Protein AF-A0A8T6WJD4-F1 (afdb_monomer)

Foldseek 3Di:
DPDQDDPPHGDDPAPVPDPDQAQEEEAEDELVCLLVNLLSCLVSLHAEYHYPYDQACVVPDVNPVSVVSSVVSCVNSNYD

Solvent-accessible surface area (backbone atoms only — not comparable to full-atom values): 4729 Å² total; per-residue (Å²): 114,94,59,66,58,56,96,89,39,80,50,66,82,46,79,79,76,47,94,64,92,51,63,68,47,80,45,80,51,62,52,91,47,46,50,61,54,49,45,54,36,30,78,67,57,24,45,32,58,48,72,73,48,68,65,32,54,93,71,36,78,70,12,40,55,51,43,49,54,38,48,56,43,28,68,74,35,63,33,82

Sequence (80 aa):
PRLSSINGQKCYTSIKDIDTHIDMAMIAVGPQHVVSAMSECAEKGVKGAIIFSAGFKELGGIGVEHQRKLRDVSDAGEIA

pLDDT: mean 94.98, std 2.81, range [76.81, 97.88]

Structure (mmCIF, N/CA/C/O backbone):
data_AF-A0A8T6WJD4-F1
#
_entry.id   AF-A0A8T6WJD4-F1
#
loop_
_atom_site.group_PDB
_atom_site.id
_atom_site.type_symbol
_atom_site.label_atom_id
_atom_site.label_alt_id
_atom_site.label_comp_id
_atom_site.label_asym_id
_atom_site.label_entity_id
_atom_site.label_seq_id
_atom_site.pdbx_PDB_ins_code
_atom_site.Cartn_x
_atom_site.Cartn_y
_atom_site.Cartn_z
_atom_site.occupancy
_atom_site.B_iso_or_equiv
_atom_site.auth_seq_id
_atom_site.auth_comp_id
_atom_site.auth_asym_id
_atom_site.auth_atom_id
_atom_site.pdbx_PDB_model_num
ATOM 1 N N . PRO A 1 1 ? 8.347 7.947 11.317 1.00 76.81 1 PRO A N 1
ATOM 2 C CA . PRO A 1 1 ? 7.829 9.337 11.184 1.00 76.81 1 PRO A CA 1
ATOM 3 C C . PRO A 1 1 ? 8.537 10.312 12.135 1.00 76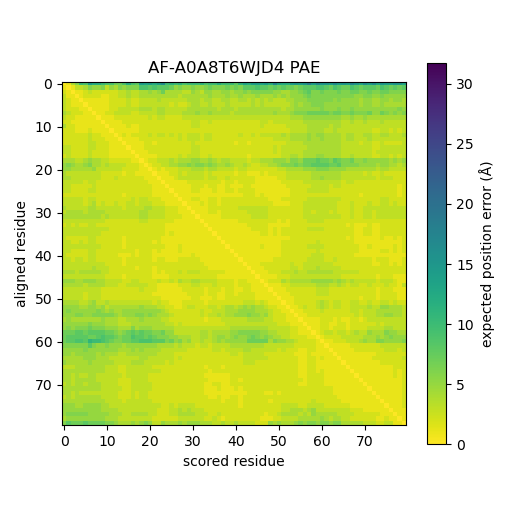.81 1 PRO A C 1
ATOM 5 O O . PRO A 1 1 ? 8.974 9.895 13.200 1.00 76.81 1 PRO A O 1
ATOM 8 N N . ARG A 1 2 ? 8.659 11.591 11.746 1.00 87.94 2 ARG A N 1
ATOM 9 C CA . ARG A 1 2 ? 9.268 12.655 12.577 1.00 87.94 2 ARG A CA 1
ATOM 10 C C . ARG A 1 2 ? 8.250 13.438 13.415 1.00 87.94 2 ARG A C 1
ATOM 12 O O . ARG A 1 2 ? 8.620 14.018 14.426 1.00 87.94 2 ARG A O 1
ATOM 19 N N . LEU A 1 3 ? 6.995 13.474 12.969 1.00 94.81 3 LEU A N 1
ATOM 20 C CA . LEU A 1 3 ? 5.902 14.205 13.607 1.00 94.81 3 LEU A CA 1
ATOM 21 C C . LEU A 1 3 ? 5.004 13.236 14.376 1.00 94.81 3 LEU A C 1
ATOM 23 O O . LEU A 1 3 ? 4.752 12.130 13.897 1.00 94.81 3 LEU A O 1
ATOM 27 N N . SER A 1 4 ? 4.497 13.672 15.527 1.00 95.06 4 SER A N 1
ATOM 28 C CA . SER A 1 4 ? 3.496 12.949 16.321 1.00 95.06 4 SER A CA 1
ATOM 29 C C . SER A 1 4 ? 2.052 13.321 15.953 1.00 95.06 4 SER A C 1
ATOM 31 O O . SER A 1 4 ? 1.141 12.546 16.243 1.00 95.06 4 SER A O 1
ATOM 33 N N . SER A 1 5 ? 1.829 14.462 15.286 1.00 96.69 5 SER A N 1
ATOM 34 C CA . SER A 1 5 ? 0.518 14.882 14.775 1.00 96.69 5 SER A CA 1
ATOM 35 C C . SER A 1 5 ? 0.605 15.837 13.574 1.00 96.69 5 SER A C 1
ATOM 37 O O . SER A 1 5 ? 1.620 16.507 13.373 1.00 96.69 5 SER A O 1
ATOM 39 N N . ILE A 1 6 ? -0.468 15.897 12.774 1.00 95.50 6 ILE A N 1
ATOM 40 C CA . ILE A 1 6 ? -0.683 16.831 11.651 1.00 95.50 6 ILE A CA 1
ATOM 41 C C . ILE A 1 6 ? -2.148 17.288 11.689 1.00 95.50 6 ILE A C 1
ATOM 43 O O . ILE A 1 6 ? -3.043 16.451 11.731 1.00 95.50 6 ILE A O 1
ATOM 47 N N . ASN A 1 7 ? -2.418 18.599 11.673 1.00 95.81 7 ASN A N 1
ATOM 48 C CA . ASN A 1 7 ? -3.783 19.164 11.701 1.00 95.81 7 ASN A CA 1
ATOM 49 C C . ASN A 1 7 ? -4.683 18.581 12.815 1.00 95.81 7 ASN A C 1
ATOM 51 O O . ASN A 1 7 ? -5.863 18.310 12.605 1.00 95.81 7 ASN A O 1
ATOM 55 N N . GLY A 1 8 ? -4.109 18.336 13.998 1.00 95.94 8 GLY A N 1
ATOM 56 C CA . GLY A 1 8 ? -4.817 17.728 15.132 1.00 95.94 8 GLY A CA 1
ATOM 57 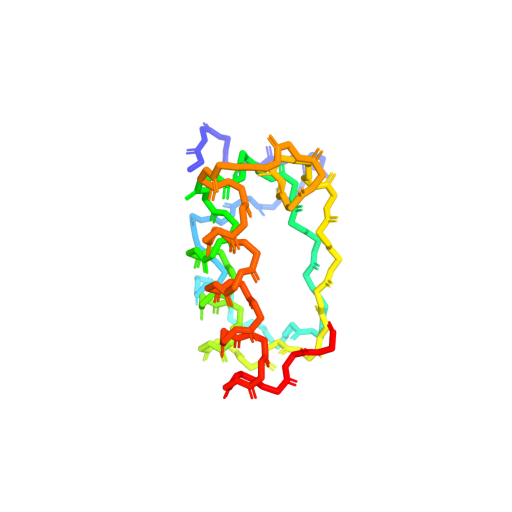C C . GLY A 1 8 ? -5.037 16.212 15.028 1.00 95.94 8 GLY A C 1
ATOM 58 O O . GLY A 1 8 ? -5.539 15.618 15.975 1.00 95.94 8 GLY A O 1
ATOM 59 N N . GLN A 1 9 ? -4.628 15.571 13.930 1.00 94.69 9 GLN A N 1
ATOM 60 C CA . GLN A 1 9 ? -4.681 14.119 13.751 1.00 94.69 9 GLN A CA 1
ATOM 61 C C . GLN A 1 9 ? -3.378 13.469 14.214 1.00 94.69 9 GLN A C 1
ATOM 63 O O . GLN A 1 9 ? -2.292 13.983 13.943 1.00 94.69 9 GLN A O 1
ATOM 68 N N . LYS A 1 10 ? -3.475 12.331 14.907 1.00 95.00 10 LYS A N 1
ATOM 69 C CA . LYS A 1 10 ? -2.314 11.559 15.368 1.00 95.00 10 LYS A CA 1
ATOM 70 C C . LYS A 1 10 ? -1.582 10.931 14.180 1.00 95.00 10 LYS A C 1
ATOM 72 O O . LYS A 1 10 ? -2.205 10.328 13.312 1.00 95.00 10 LYS A O 1
ATOM 77 N N . CYS A 1 11 ? -0.257 11.023 14.184 1.00 96.38 11 CYS A N 1
ATOM 78 C CA . CYS A 1 11 ? 0.593 10.301 13.244 1.00 96.38 11 CYS A CA 1
ATOM 79 C C . CYS A 1 11 ? 0.992 8.946 13.833 1.00 96.38 11 CYS A C 1
ATOM 81 O O . CYS A 1 11 ? 1.441 8.867 14.978 1.00 96.38 11 CYS A O 1
ATOM 83 N N . TYR A 1 12 ? 0.875 7.896 13.027 1.00 95.12 12 TYR A N 1
ATOM 84 C CA . TYR A 1 12 ? 1.277 6.537 13.386 1.00 95.12 12 TYR A CA 1
ATOM 85 C C . TYR A 1 12 ? 2.609 6.179 12.732 1.00 95.12 12 TYR A C 1
ATOM 87 O O . TYR A 1 12 ? 2.975 6.741 11.696 1.00 95.12 12 TYR A O 1
ATOM 95 N N . THR A 1 13 ? 3.368 5.280 13.364 1.00 92.62 13 THR A N 1
ATOM 96 C CA . THR A 1 13 ? 4.665 4.846 12.834 1.00 92.62 13 THR A CA 1
ATOM 97 C C . THR A 1 13 ? 4.543 3.836 11.714 1.00 92.62 13 THR A C 1
ATOM 99 O O . THR A 1 13 ? 5.325 3.904 10.767 1.00 92.62 13 THR A O 1
ATOM 102 N N . SER A 1 14 ? 3.521 2.995 11.798 1.00 93.06 14 SER A N 1
ATOM 103 C CA . SER A 1 14 ? 3.089 2.056 10.777 1.00 93.06 14 SER A CA 1
ATOM 104 C C . SER A 1 14 ? 1.562 2.068 10.694 1.00 93.06 14 SER A C 1
ATOM 106 O O . SER A 1 14 ? 0.871 2.378 11.665 1.00 93.06 14 SER A O 1
ATOM 108 N N . ILE A 1 15 ? 1.023 1.678 9.539 1.00 94.69 15 ILE A N 1
ATOM 109 C CA . ILE A 1 15 ? -0.412 1.403 9.376 1.00 94.69 15 ILE A CA 1
ATOM 110 C C . ILE A 1 15 ? -0.888 0.265 10.300 1.00 94.69 15 ILE A C 1
ATOM 112 O O . ILE A 1 15 ? -2.060 0.193 10.669 1.00 94.69 15 ILE A O 1
ATOM 116 N N . LYS A 1 16 ? 0.034 -0.605 10.731 1.00 93.62 16 LYS A N 1
ATOM 117 C CA . LYS A 1 16 ? -0.234 -1.702 11.666 1.00 93.62 16 LYS A CA 1
ATOM 118 C C . LYS A 1 16 ? -0.697 -1.196 13.033 1.00 93.62 16 LYS A C 1
ATOM 120 O O . LYS A 1 16 ? -1.552 -1.846 13.629 1.00 93.62 16 LYS A O 1
ATOM 125 N N . ASP A 1 17 ? -0.221 -0.018 13.448 1.00 94.62 17 ASP A N 1
ATOM 126 C CA . ASP A 1 17 ? -0.514 0.621 14.741 1.00 94.62 17 ASP A CA 1
ATOM 127 C C . ASP A 1 17 ? -1.923 1.246 14.820 1.00 94.62 17 ASP A C 1
ATOM 129 O O . ASP A 1 17 ? -2.291 1.826 15.841 1.00 94.62 17 ASP A O 1
ATOM 133 N N . ILE A 1 18 ? -2.691 1.208 13.727 1.00 95.31 18 ILE A N 1
ATOM 134 C CA . ILE A 1 18 ? -4.042 1.768 13.658 1.00 95.31 18 ILE A CA 1
ATOM 135 C C . ILE A 1 18 ? -5.047 0.661 13.988 1.00 95.31 18 ILE A C 1
ATOM 137 O O . ILE A 1 18 ? -5.178 -0.292 13.229 1.00 95.31 18 ILE A O 1
ATOM 141 N N . ASP A 1 19 ? -5.786 0.773 15.089 1.00 92.81 19 ASP A N 1
ATOM 142 C CA . ASP A 1 19 ? -6.715 -0.285 15.536 1.00 92.81 19 ASP A CA 1
ATOM 143 C C . ASP A 1 19 ? -8.005 -0.385 14.706 1.00 92.81 19 ASP A C 1
ATOM 145 O O . ASP A 1 19 ? -8.780 -1.331 14.842 1.00 92.81 19 ASP A O 1
ATOM 149 N N . THR A 1 20 ? -8.255 0.587 13.834 1.00 92.81 20 THR A N 1
ATOM 150 C CA . THR A 1 20 ? -9.441 0.621 12.981 1.00 92.81 20 THR A CA 1
ATOM 151 C C . THR A 1 20 ? -9.194 -0.057 11.640 1.00 92.81 20 THR A C 1
ATOM 153 O O . THR A 1 20 ? -8.070 -0.106 11.138 1.00 92.81 20 THR A O 1
ATOM 156 N N . HIS A 1 21 ? -10.271 -0.542 11.023 1.00 93.81 21 HIS A N 1
ATOM 157 C CA . HIS A 1 21 ? -10.231 -0.976 9.631 1.00 93.81 21 HIS A CA 1
ATOM 158 C C . HIS A 1 21 ? -9.909 0.208 8.706 1.00 93.81 21 HIS A C 1
ATOM 160 O O . HIS A 1 21 ? -10.360 1.328 8.954 1.00 93.81 21 HIS A O 1
ATOM 166 N N . ILE A 1 22 ? -9.127 -0.054 7.657 1.00 96.00 22 ILE A N 1
ATOM 167 C CA . ILE A 1 22 ? -8.721 0.926 6.649 1.00 96.00 22 ILE A CA 1
ATOM 168 C C . ILE A 1 22 ? -9.118 0.367 5.290 1.00 96.00 22 ILE A C 1
ATOM 170 O O . ILE A 1 22 ? -8.693 -0.720 4.906 1.00 96.00 22 ILE A O 1
ATOM 174 N N . ASP A 1 23 ? -9.933 1.124 4.576 1.00 95.12 23 ASP A N 1
ATOM 175 C CA . ASP A 1 23 ? -10.443 0.803 3.250 1.00 95.12 23 ASP A CA 1
ATOM 176 C C . ASP A 1 23 ? -9.444 1.176 2.144 1.00 95.12 23 ASP A C 1
ATOM 178 O O . ASP A 1 23 ? -9.223 0.390 1.218 1.00 95.12 23 ASP A O 1
ATOM 182 N N . MET A 1 24 ? -8.800 2.342 2.268 1.00 96.81 24 MET A N 1
ATOM 183 C CA . MET A 1 24 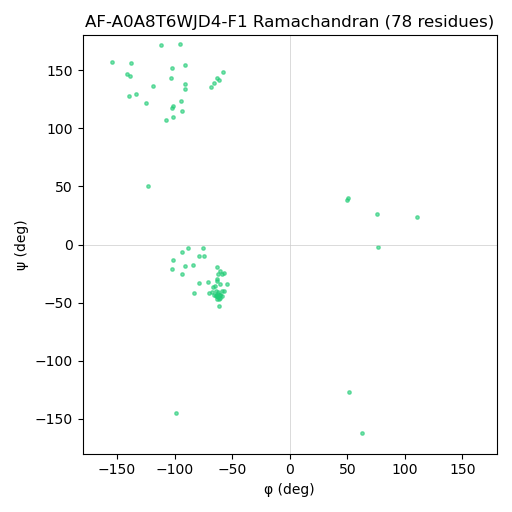? -7.897 2.901 1.261 1.00 96.81 24 MET A CA 1
ATOM 184 C C . MET A 1 24 ? -6.640 3.544 1.863 1.00 96.81 24 MET A C 1
ATOM 186 O O . MET A 1 24 ? -6.691 4.202 2.902 1.00 96.81 24 MET A O 1
ATOM 190 N N . ALA A 1 25 ? -5.511 3.421 1.158 1.00 97.31 25 ALA A 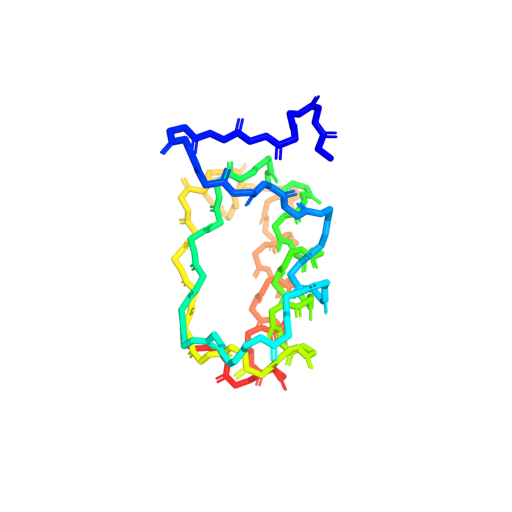N 1
ATOM 191 C CA . ALA A 1 25 ? -4.256 4.096 1.488 1.00 97.31 25 ALA A CA 1
ATOM 192 C C . ALA A 1 25 ? -3.790 5.051 0.374 1.00 97.31 25 ALA A C 1
ATOM 194 O O . ALA A 1 25 ? -3.784 4.704 -0.803 1.00 97.31 25 ALA A O 1
ATOM 195 N N . MET A 1 26 ? -3.328 6.247 0.751 1.00 97.31 26 MET A N 1
ATOM 196 C CA . MET A 1 26 ? -2.571 7.147 -0.128 1.00 97.31 26 MET A CA 1
ATOM 197 C C . MET A 1 26 ? -1.085 7.047 0.224 1.00 97.31 26 MET A C 1
ATOM 199 O O . MET A 1 26 ? -0.678 7.393 1.334 1.00 97.31 26 MET A O 1
ATOM 203 N N . ILE A 1 27 ? -0.266 6.599 -0.723 1.00 97.06 27 ILE A N 1
ATOM 204 C CA . ILE A 1 27 ? 1.166 6.372 -0.535 1.00 97.06 27 I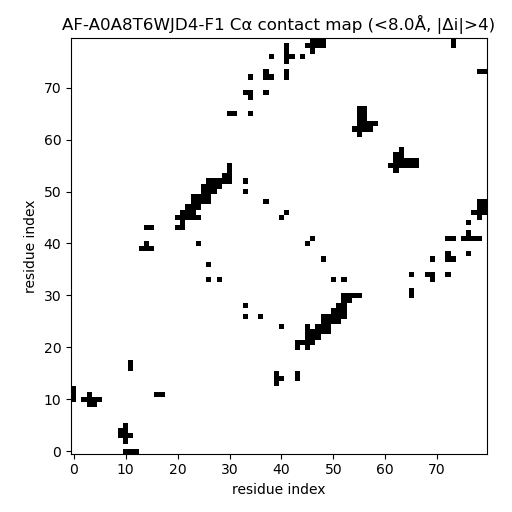LE A CA 1
ATOM 205 C C . ILE A 1 27 ? 1.942 7.465 -1.271 1.00 97.06 27 ILE A C 1
ATOM 207 O O . ILE A 1 27 ? 2.041 7.473 -2.497 1.00 97.06 27 ILE A O 1
ATOM 211 N N . ALA A 1 28 ? 2.512 8.388 -0.495 1.00 96.19 28 ALA A N 1
ATOM 212 C CA . ALA A 1 28 ? 3.276 9.540 -0.979 1.00 96.19 28 ALA A CA 1
ATOM 213 C C . ALA A 1 28 ? 4.699 9.563 -0.384 1.00 96.19 28 ALA A C 1
ATOM 215 O O . ALA A 1 28 ? 5.142 10.554 0.195 1.00 96.19 28 ALA A O 1
ATOM 216 N N . VAL A 1 29 ? 5.407 8.434 -0.482 1.00 94.38 29 VAL A N 1
ATOM 217 C CA . VAL A 1 29 ? 6.797 8.263 -0.007 1.00 94.38 29 VAL A CA 1
ATOM 218 C C . VAL A 1 29 ? 7.766 8.077 -1.179 1.00 94.38 29 VAL A C 1
ATOM 220 O O . VAL A 1 29 ? 7.340 7.918 -2.315 1.00 94.38 29 VAL A O 1
ATOM 223 N N . GLY A 1 30 ? 9.080 8.082 -0.946 1.00 92.50 30 GLY A N 1
ATOM 224 C CA . GLY A 1 30 ? 10.043 7.769 -2.016 1.00 92.50 30 GLY A CA 1
ATOM 225 C C . GLY A 1 30 ? 9.810 6.369 -2.619 1.00 92.50 30 GLY A C 1
ATOM 226 O O . GLY A 1 30 ? 9.394 5.473 -1.878 1.00 92.50 30 GLY A O 1
ATOM 227 N N . PRO A 1 31 ? 10.090 6.146 -3.919 1.00 90.94 31 PRO A N 1
ATOM 228 C CA . PRO A 1 31 ? 9.795 4.887 -4.624 1.00 90.94 31 PRO A CA 1
ATOM 229 C C . PRO A 1 31 ? 10.385 3.650 -3.934 1.00 90.94 31 PRO A C 1
ATOM 231 O O . PRO A 1 31 ? 9.740 2.605 -3.872 1.00 90.94 31 PRO A O 1
ATOM 234 N N . GLN A 1 32 ? 11.559 3.786 -3.312 1.00 90.81 32 GLN A N 1
ATOM 235 C CA . GLN A 1 32 ? 12.216 2.717 -2.558 1.00 90.81 32 GLN A CA 1
ATOM 236 C C . GLN A 1 32 ? 11.425 2.239 -1.325 1.00 90.81 32 GLN A C 1
ATOM 238 O O . GLN A 1 32 ? 11.674 1.147 -0.822 1.00 90.81 32 GLN A O 1
ATOM 243 N N . HIS A 1 33 ? 10.482 3.043 -0.827 1.00 94.62 33 HIS A N 1
ATOM 244 C CA . HIS A 1 33 ? 9.660 2.729 0.345 1.00 94.62 33 HIS A CA 1
ATOM 245 C C . HIS A 1 33 ? 8.251 2.248 -0.018 1.00 94.62 33 HIS A C 1
ATOM 247 O O . HIS A 1 33 ? 7.562 1.702 0.842 1.00 94.62 33 HIS A O 1
ATOM 253 N N . VAL A 1 34 ? 7.818 2.418 -1.272 1.00 96.38 34 VAL A N 1
ATOM 254 C CA . VAL A 1 34 ? 6.435 2.130 -1.684 1.00 96.38 34 VAL A CA 1
ATOM 255 C C . VAL A 1 34 ? 6.095 0.650 -1.534 1.00 96.38 34 VAL A C 1
ATOM 257 O O . VAL A 1 34 ? 5.040 0.331 -1.002 1.00 96.38 34 VAL A O 1
ATOM 260 N N . VAL A 1 35 ? 6.996 -0.257 -1.931 1.00 95.81 35 VAL A N 1
ATOM 261 C CA . VAL A 1 35 ? 6.759 -1.709 -1.814 1.00 95.81 35 VAL A CA 1
ATOM 262 C C . VAL A 1 35 ? 6.5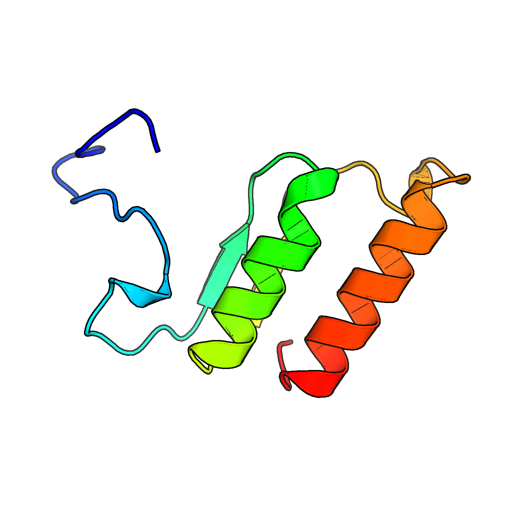60 -2.112 -0.351 1.00 95.81 35 VAL A C 1
ATOM 264 O O . VAL A 1 35 ? 5.619 -2.831 -0.044 1.00 95.81 35 VAL A O 1
ATOM 267 N N . SER A 1 36 ? 7.388 -1.588 0.560 1.00 95.94 36 SER A N 1
ATOM 268 C CA . SER A 1 36 ? 7.248 -1.856 1.997 1.00 95.94 36 SER A CA 1
ATOM 269 C C . SER A 1 36 ? 5.922 -1.326 2.542 1.00 95.94 36 SER A C 1
ATOM 271 O O . SER A 1 36 ? 5.241 -2.036 3.272 1.00 95.94 36 SER A O 1
ATOM 273 N N . ALA A 1 37 ? 5.535 -0.102 2.171 1.00 96.44 37 ALA A N 1
ATOM 274 C CA . ALA A 1 37 ? 4.262 0.479 2.591 1.00 96.44 37 ALA A CA 1
ATOM 275 C C . ALA A 1 37 ? 3.061 -0.327 2.064 1.00 96.44 37 ALA A C 1
ATOM 277 O O . ALA A 1 37 ? 2.116 -0.579 2.808 1.00 96.44 37 ALA A O 1
ATOM 278 N N . MET A 1 38 ? 3.121 -0.782 0.809 1.00 97.38 38 MET A N 1
ATOM 279 C CA . MET A 1 38 ? 2.104 -1.648 0.206 1.00 97.38 38 MET A CA 1
ATOM 280 C C . MET A 1 38 ? 2.012 -3.007 0.892 1.00 97.38 38 MET A C 1
ATOM 282 O O . MET A 1 38 ? 0.907 -3.488 1.116 1.00 97.38 38 MET A O 1
ATOM 286 N N . SER A 1 39 ? 3.141 -3.608 1.279 1.00 96.88 39 SER A N 1
ATOM 287 C CA . SER A 1 39 ? 3.140 -4.860 2.041 1.00 96.88 39 SER A CA 1
ATOM 288 C C . SER A 1 39 ? 2.428 -4.701 3.380 1.00 96.88 39 SER A C 1
ATOM 290 O O . SER A 1 39 ? 1.592 -5.528 3.727 1.00 96.88 39 SER A O 1
ATOM 292 N N . GLU A 1 40 ? 2.675 -3.608 4.106 1.00 97.00 40 GLU A N 1
ATOM 293 C CA . GLU A 1 40 ? 1.945 -3.355 5.351 1.00 97.00 40 GLU A CA 1
ATOM 294 C C . GLU A 1 40 ? 0.446 -3.115 5.113 1.00 97.00 40 GLU A C 1
ATOM 296 O O . GLU A 1 40 ? -0.374 -3.555 5.918 1.00 97.00 40 GLU A O 1
ATOM 301 N N . CYS A 1 41 ? 0.077 -2.462 4.005 1.00 97.31 41 CYS A N 1
ATOM 302 C CA . CYS A 1 41 ? -1.324 -2.301 3.608 1.00 97.31 41 CYS A CA 1
ATOM 303 C C . CYS A 1 41 ? -1.989 -3.659 3.331 1.00 97.31 41 CYS A C 1
ATOM 305 O O . CYS A 1 41 ? -3.102 -3.893 3.802 1.00 97.31 41 CYS A O 1
ATOM 307 N N . ALA A 1 42 ? -1.293 -4.566 2.639 1.00 96.06 42 ALA A N 1
ATOM 308 C CA . ALA A 1 42 ? -1.780 -5.915 2.344 1.00 96.06 42 ALA A CA 1
ATOM 309 C C . ALA A 1 42 ? -1.983 -6.722 3.629 1.00 96.06 42 ALA A C 1
ATOM 311 O O . ALA A 1 42 ? -3.049 -7.294 3.841 1.00 96.06 42 ALA A O 1
ATOM 312 N N . GLU A 1 43 ? -1.004 -6.695 4.536 1.00 95.31 43 GLU A N 1
ATOM 313 C CA . GLU A 1 43 ? -1.108 -7.351 5.844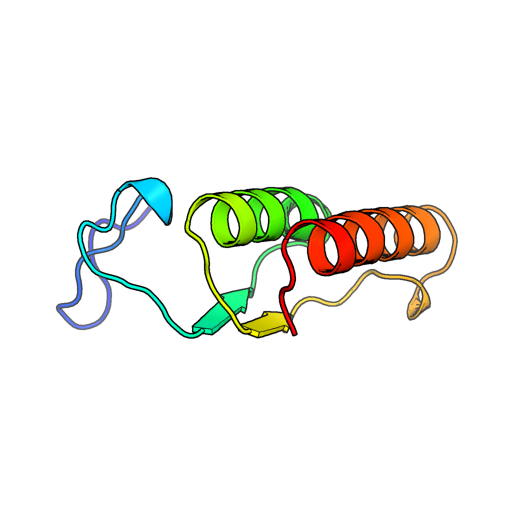 1.00 95.31 43 GLU A CA 1
ATOM 314 C C . GLU A 1 43 ? -2.263 -6.798 6.694 1.00 95.31 43 GLU A C 1
ATOM 316 O O . GLU A 1 43 ? -2.898 -7.542 7.440 1.00 95.31 43 GLU A O 1
ATOM 321 N N . LYS A 1 44 ? -2.559 -5.496 6.582 1.00 95.75 44 LYS A N 1
ATOM 322 C CA . LYS A 1 44 ? -3.680 -4.850 7.282 1.00 95.75 44 LYS A CA 1
ATOM 323 C C . LYS A 1 44 ? -5.037 -5.100 6.604 1.00 95.75 44 LYS A C 1
ATOM 325 O O . LYS A 1 44 ? -6.072 -4.782 7.190 1.00 95.75 44 LYS A O 1
ATOM 330 N N . GLY A 1 45 ? -5.046 -5.677 5.401 1.00 95.38 45 GLY A N 1
ATOM 331 C CA . GLY A 1 45 ? -6.255 -5.957 4.629 1.00 95.38 45 GLY A CA 1
ATOM 332 C C . GLY A 1 45 ? -6.874 -4.728 3.958 1.00 95.38 45 GLY A C 1
ATOM 333 O O . GLY A 1 45 ? -8.086 -4.713 3.736 1.00 95.38 45 GLY A O 1
ATOM 334 N N . VAL A 1 46 ? -6.065 -3.705 3.656 1.00 97.75 46 VAL A N 1
ATOM 335 C CA . VAL A 1 46 ? -6.486 -2.533 2.869 1.00 97.75 46 VAL A CA 1
ATOM 336 C C . VAL A 1 46 ? -6.909 -2.979 1.471 1.00 97.75 46 VAL A C 1
ATOM 338 O O . VAL A 1 46 ? -6.291 -3.873 0.902 1.00 97.75 46 VAL A O 1
ATOM 341 N N . LYS A 1 47 ? -7.956 -2.368 0.906 1.00 93.94 47 LYS A N 1
ATOM 342 C CA . LYS A 1 47 ? -8.547 -2.812 -0.367 1.00 93.94 47 LYS A CA 1
ATOM 343 C C . LYS A 1 47 ? -8.165 -1.976 -1.578 1.00 93.94 47 LYS A C 1
ATOM 345 O O . LYS A 1 47 ? -8.245 -2.484 -2.691 1.00 93.94 47 LYS A O 1
ATOM 350 N N . GLY A 1 48 ? -7.722 -0.738 -1.384 1.00 96.62 48 GLY A N 1
ATOM 351 C CA . GLY A 1 48 ? -7.221 0.094 -2.476 1.00 96.62 48 GLY A CA 1
ATOM 352 C C . GLY A 1 48 ? -6.023 0.935 -2.071 1.00 96.62 48 GLY A C 1
ATOM 353 O O . GLY A 1 48 ? -5.938 1.403 -0.931 1.00 96.62 48 GLY A O 1
ATOM 354 N N . ALA A 1 49 ? -5.111 1.165 -3.012 1.00 97.62 49 ALA A N 1
ATOM 355 C CA . ALA A 1 49 ? -3.974 2.047 -2.793 1.00 97.62 49 ALA A CA 1
ATOM 356 C C . ALA A 1 49 ? -3.765 3.026 -3.952 1.00 97.62 49 ALA A C 1
ATOM 358 O O . ALA A 1 49 ? -3.644 2.648 -5.112 1.00 97.62 49 ALA A O 1
ATOM 359 N N . ILE A 1 50 ? -3.643 4.312 -3.622 1.00 97.88 50 ILE A N 1
ATOM 360 C CA . ILE A 1 50 ? -3.233 5.349 -4.570 1.00 97.88 50 ILE A CA 1
ATOM 361 C C . ILE A 1 50 ? -1.763 5.658 -4.327 1.00 97.88 50 ILE A C 1
ATOM 363 O O . ILE A 1 50 ? -1.379 6.106 -3.247 1.00 97.88 50 ILE A O 1
ATOM 367 N N . ILE A 1 51 ? -0.934 5.441 -5.343 1.00 96.94 51 ILE A N 1
ATOM 368 C CA . ILE A 1 51 ? 0.503 5.701 -5.278 1.00 96.94 51 ILE A CA 1
ATOM 369 C C . ILE A 1 51 ? 0.774 7.016 -5.991 1.00 96.94 51 ILE A C 1
ATOM 371 O O . ILE A 1 51 ? 0.661 7.113 -7.210 1.00 96.94 51 ILE A O 1
ATOM 375 N N . PHE A 1 52 ? 1.120 8.037 -5.211 1.00 96.62 52 PHE A N 1
ATOM 376 C CA . PHE A 1 52 ? 1.458 9.361 -5.732 1.00 96.62 52 PHE A CA 1
ATOM 377 C C . PHE A 1 52 ? 2.927 9.456 -6.173 1.00 96.62 52 PHE A C 1
ATOM 379 O O . PHE A 1 52 ? 3.325 10.366 -6.897 1.00 96.62 52 PHE A O 1
ATOM 386 N N . SER A 1 53 ? 3.751 8.522 -5.707 1.00 94.94 53 SER A N 1
ATOM 387 C CA . SER A 1 53 ? 5.184 8.469 -5.966 1.00 94.94 53 SER 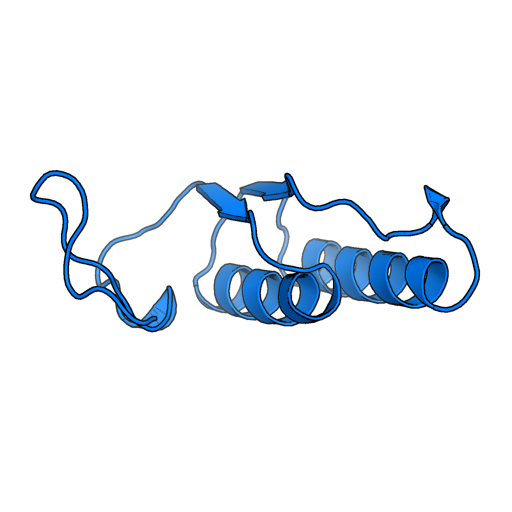A CA 1
ATOM 388 C C . SER A 1 53 ? 5.507 8.213 -7.441 1.00 94.94 53 SER A C 1
ATOM 390 O O . SER A 1 53 ? 4.915 7.341 -8.069 1.00 94.94 53 SER A O 1
ATOM 392 N N . ALA A 1 54 ? 6.522 8.908 -7.954 1.00 92.62 54 ALA A N 1
ATOM 393 C CA . ALA A 1 54 ? 7.184 8.585 -9.218 1.00 92.62 54 ALA A CA 1
ATOM 394 C C . ALA A 1 54 ? 8.443 7.731 -8.974 1.00 92.62 54 ALA A C 1
ATOM 396 O O . ALA A 1 54 ? 8.890 7.572 -7.835 1.00 92.62 54 ALA A O 1
ATOM 397 N N . GLY A 1 55 ? 9.055 7.229 -10.044 1.00 91.44 55 GLY A N 1
ATOM 398 C CA . GLY A 1 55 ? 10.305 6.469 -10.013 1.00 91.44 55 GLY A CA 1
ATOM 399 C C . GLY A 1 55 ? 10.165 4.986 -10.351 1.00 91.44 55 GLY A C 1
ATOM 400 O O . GLY A 1 55 ? 11.002 4.185 -9.932 1.00 91.44 55 GLY A O 1
ATOM 401 N N . PHE A 1 56 ? 9.115 4.617 -11.081 1.00 95.06 56 PHE A N 1
ATOM 402 C CA . PHE A 1 56 ? 8.823 3.247 -11.490 1.00 95.06 56 PHE A CA 1
ATOM 403 C C . PHE A 1 56 ? 9.282 2.996 -12.935 1.00 95.06 56 PHE A C 1
ATOM 405 O O . PHE A 1 56 ? 10.341 3.479 -13.351 1.00 95.06 56 PHE A O 1
ATOM 412 N N . LYS A 1 57 ? 8.552 2.185 -13.712 1.00 96.12 57 LYS A N 1
ATOM 413 C CA . LYS A 1 57 ? 8.962 1.762 -15.060 1.00 96.12 57 LYS A CA 1
ATOM 414 C C . LYS A 1 57 ? 9.219 2.942 -16.000 1.00 96.12 57 LYS A C 1
ATOM 416 O O . LYS A 1 57 ? 9.996 2.782 -16.937 1.00 96.12 57 LYS A O 1
ATOM 421 N N . GLU A 1 58 ? 8.625 4.107 -15.751 1.00 95.12 58 GLU A N 1
ATOM 422 C CA . GLU A 1 58 ? 8.859 5.336 -16.509 1.00 95.12 58 GLU A CA 1
ATOM 423 C C . GLU A 1 58 ? 10.326 5.793 -16.506 1.00 95.12 58 GLU A C 1
ATOM 425 O O . GLU A 1 58 ? 10.753 6.432 -17.464 1.00 95.12 58 GLU A O 1
ATOM 430 N N . LEU A 1 59 ? 11.116 5.426 -15.488 1.00 93.06 59 LEU A N 1
ATOM 431 C CA . LEU A 1 59 ? 12.553 5.727 -15.432 1.00 93.06 59 LEU A CA 1
ATOM 432 C C . LEU A 1 59 ? 13.445 4.598 -15.975 1.00 93.06 59 LEU A C 1
ATOM 434 O O . LEU A 1 59 ? 14.659 4.768 -16.079 1.00 93.06 59 LEU A O 1
ATOM 438 N N . GLY A 1 60 ? 12.876 3.439 -16.319 1.00 93.06 60 GLY A N 1
ATOM 439 C CA . GLY A 1 60 ? 13.650 2.251 -16.679 1.00 93.06 60 GLY A CA 1
ATOM 440 C C . GLY A 1 60 ? 14.531 1.735 -15.528 1.00 93.06 60 GLY A C 1
ATOM 441 O O . GLY A 1 60 ? 14.308 2.043 -14.356 1.00 93.06 60 GLY A O 1
ATOM 442 N N . GLY A 1 61 ? 15.526 0.901 -15.854 1.00 94.25 61 GLY A N 1
ATOM 443 C CA . GLY A 1 61 ? 16.496 0.377 -14.882 1.00 94.25 61 GLY A CA 1
ATOM 444 C C . GLY A 1 61 ? 15.841 -0.257 -13.647 1.00 94.25 61 GLY A C 1
ATOM 445 O O . GLY A 1 61 ? 14.957 -1.107 -13.768 1.00 94.25 61 GLY A O 1
ATOM 446 N N . ILE A 1 62 ? 16.252 0.190 -12.455 1.00 91.44 62 ILE A N 1
ATOM 447 C CA . ILE A 1 62 ? 15.716 -0.289 -11.168 1.00 91.44 62 ILE A CA 1
ATOM 448 C C . ILE A 1 62 ? 14.217 0.009 -10.986 1.00 91.44 62 ILE A C 1
ATOM 450 O O . ILE A 1 62 ? 13.518 -0.738 -10.302 1.00 91.44 62 ILE A O 1
ATOM 454 N N . GLY A 1 63 ? 13.687 1.040 -11.652 1.00 93.38 63 GLY A N 1
ATOM 455 C CA . GLY A 1 63 ? 12.268 1.397 -11.598 1.00 93.38 63 GLY A CA 1
ATOM 456 C C . GLY A 1 63 ? 11.351 0.306 -12.165 1.00 93.38 63 GLY A C 1
ATOM 457 O O . GLY A 1 63 ? 10.239 0.109 -11.672 1.00 93.38 63 GLY A O 1
ATOM 458 N N . VAL A 1 64 ? 11.839 -0.482 -13.133 1.00 96.06 64 VAL A N 1
ATOM 459 C CA . VAL A 1 64 ? 11.117 -1.655 -13.662 1.00 96.06 64 VAL A CA 1
ATOM 460 C C . VAL A 1 64 ? 10.97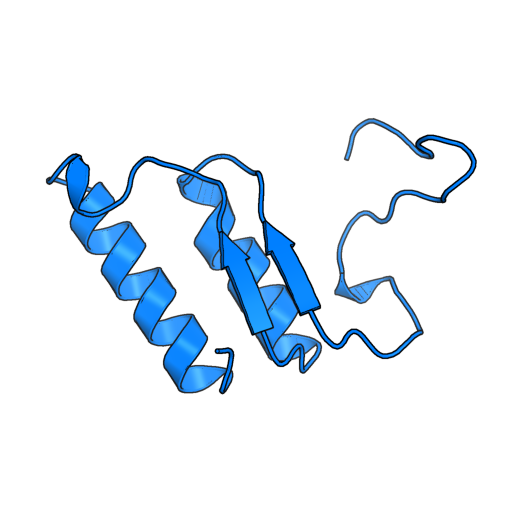3 -2.734 -12.589 1.00 96.06 64 VAL A C 1
ATOM 462 O O . VAL A 1 64 ? 9.899 -3.315 -12.431 1.00 96.06 64 VAL A O 1
ATOM 465 N N . GLU A 1 65 ? 12.040 -2.991 -11.830 1.00 94.12 65 GLU A N 1
ATOM 466 C CA . GLU A 1 65 ? 12.022 -3.970 -10.743 1.00 94.12 65 GLU A CA 1
ATOM 467 C C . GLU A 1 65 ? 11.121 -3.506 -9.594 1.00 94.12 65 GLU A C 1
ATOM 469 O O . GLU A 1 65 ? 10.350 -4.306 -9.060 1.00 94.12 65 GLU A O 1
ATOM 474 N N . HIS A 1 66 ? 11.169 -2.217 -9.242 1.00 93.69 66 HIS A N 1
ATOM 475 C CA . HIS A 1 66 ? 10.269 -1.637 -8.247 1.00 93.69 66 HIS A CA 1
ATOM 476 C C . HIS A 1 66 ? 8.803 -1.789 -8.651 1.00 93.69 66 HIS A C 1
ATOM 478 O O . HIS A 1 66 ? 8.002 -2.224 -7.827 1.00 93.69 66 HIS A O 1
ATOM 484 N N . GLN A 1 67 ? 8.456 -1.523 -9.915 1.00 96.12 67 GLN A N 1
ATOM 485 C CA . GLN A 1 67 ? 7.081 -1.695 -10.384 1.00 96.12 67 GLN A CA 1
ATOM 486 C C . GLN A 1 67 ? 6.649 -3.161 -10.401 1.00 96.12 67 GLN A C 1
ATOM 488 O O . GLN A 1 67 ? 5.502 -3.461 -10.080 1.00 96.12 67 GLN A O 1
ATOM 493 N N . ARG A 1 68 ? 7.555 -4.082 -10.752 1.00 97.06 68 ARG A N 1
ATOM 494 C CA . ARG A 1 68 ? 7.265 -5.518 -10.694 1.00 97.06 68 ARG A CA 1
ATOM 495 C C . ARG A 1 68 ? 6.951 -5.953 -9.263 1.00 97.06 68 ARG A C 1
ATOM 497 O O . ARG A 1 68 ? 5.884 -6.495 -9.034 1.00 97.06 68 ARG A O 1
ATOM 504 N N . LYS A 1 69 ? 7.831 -5.642 -8.305 1.00 96.12 69 LYS A N 1
ATOM 505 C CA . LYS A 1 69 ? 7.619 -5.982 -6.886 1.00 96.12 69 LYS A CA 1
ATOM 506 C C . LYS A 1 69 ? 6.334 -5.368 -6.339 1.00 96.12 69 LYS A C 1
ATOM 508 O O . LYS A 1 69 ? 5.622 -6.004 -5.576 1.00 96.12 69 LYS A O 1
ATOM 513 N N . LEU A 1 70 ? 6.047 -4.130 -6.731 1.00 96.62 70 LEU A N 1
ATOM 514 C CA . LEU A 1 70 ? 4.817 -3.448 -6.359 1.00 96.62 70 LEU A CA 1
ATOM 515 C C . LEU A 1 70 ? 3.575 -4.200 -6.859 1.00 96.62 70 LEU A C 1
ATOM 517 O O . LEU A 1 70 ? 2.640 -4.408 -6.092 1.00 96.62 70 LEU A O 1
ATOM 521 N N . ARG A 1 71 ? 3.591 -4.635 -8.123 1.00 97.06 71 ARG A N 1
ATOM 522 C CA . ARG A 1 71 ? 2.521 -5.452 -8.698 1.00 97.06 71 ARG A CA 1
ATOM 523 C C . ARG A 1 71 ? 2.378 -6.789 -7.972 1.00 97.06 71 ARG A C 1
ATOM 525 O O . ARG A 1 71 ? 1.266 -7.138 -7.611 1.00 97.06 71 ARG A O 1
ATOM 532 N N . ASP A 1 72 ? 3.487 -7.475 -7.694 1.00 97.88 72 ASP A N 1
ATOM 533 C CA . ASP A 1 72 ? 3.471 -8.755 -6.975 1.00 97.88 72 ASP A CA 1
ATOM 534 C C . ASP A 1 72 ? 2.788 -8.615 -5.597 1.00 97.88 72 ASP A C 1
ATOM 536 O O . ASP A 1 72 ? 2.013 -9.478 -5.191 1.00 97.88 72 ASP A O 1
ATOM 540 N N . VAL A 1 73 ? 3.035 -7.506 -4.887 1.00 97.38 73 VAL A N 1
ATOM 541 C CA . VAL A 1 73 ? 2.387 -7.209 -3.597 1.00 97.38 73 VAL A CA 1
ATOM 542 C C . VAL A 1 73 ? 0.903 -6.871 -3.759 1.00 97.38 73 VAL A C 1
ATOM 544 O O . VAL A 1 73 ? 0.097 -7.327 -2.953 1.00 97.38 73 VAL A O 1
ATOM 547 N N . SER A 1 74 ? 0.534 -6.086 -4.775 1.00 97.12 74 SER A N 1
ATOM 548 C CA . SER A 1 74 ? -0.869 -5.751 -5.068 1.00 97.12 74 SER A CA 1
ATOM 549 C C . SER A 1 74 ? -1.687 -7.004 -5.396 1.00 97.12 74 SER A C 1
ATOM 551 O O . SER A 1 74 ? -2.730 -7.215 -4.779 1.00 97.12 74 SER A O 1
ATOM 553 N N . ASP A 1 75 ? -1.167 -7.879 -6.262 1.00 97.38 75 ASP A N 1
ATOM 554 C CA . ASP A 1 75 ? -1.824 -9.128 -6.655 1.00 97.38 75 ASP A CA 1
ATOM 555 C C . ASP A 1 75 ? -1.965 -10.085 -5.453 1.00 97.38 75 ASP A C 1
ATOM 557 O O . ASP A 1 75 ? -3.030 -10.656 -5.230 1.00 97.38 75 ASP A O 1
ATOM 561 N N . ALA A 1 76 ? -0.914 -10.236 -4.636 1.00 96.31 76 ALA A N 1
ATOM 562 C CA . ALA A 1 76 ? -0.940 -11.116 -3.463 1.00 96.31 76 ALA A CA 1
ATOM 563 C C . ALA A 1 76 ? -1.826 -10.592 -2.319 1.00 96.31 76 ALA A C 1
ATOM 565 O O . ALA A 1 76 ? -2.391 -11.384 -1.567 1.00 96.31 76 ALA A O 1
ATOM 566 N N . GLY A 1 77 ? -1.913 -9.269 -2.163 1.00 95.25 77 GLY A N 1
ATOM 567 C CA . GLY A 1 77 ? -2.720 -8.609 -1.137 1.00 95.25 77 GLY A CA 1
ATOM 568 C C . GLY A 1 77 ? -4.165 -8.330 -1.550 1.00 95.25 77 GLY A C 1
ATOM 569 O O . GLY A 1 77 ? -4.918 -7.796 -0.738 1.00 95.25 77 GLY A O 1
ATOM 570 N N . GLU A 1 78 ? -4.535 -8.646 -2.796 1.00 95.69 78 GLU A N 1
ATOM 571 C CA . GLU A 1 78 ? -5.818 -8.276 -3.407 1.00 95.69 78 GLU A CA 1
ATOM 572 C C . GLU A 1 78 ? -6.130 -6.774 -3.245 1.00 95.69 78 GLU A C 1
ATOM 574 O O . GLU A 1 78 ? -7.262 -6.381 -2.945 1.00 95.69 78 GLU A O 1
ATOM 579 N N . ILE A 1 79 ? -5.100 -5.934 -3.406 1.00 96.94 79 ILE A N 1
ATOM 580 C CA . ILE A 1 79 ? -5.217 -4.474 -3.336 1.00 96.94 79 ILE A CA 1
ATOM 581 C C . ILE A 1 79 ? -5.402 -3.934 -4.749 1.00 96.94 79 ILE A C 1
ATOM 583 O O . ILE A 1 79 ? -4.544 -4.167 -5.605 1.00 96.94 79 ILE A O 1
ATOM 587 N N . ALA A 1 80 ? -6.490 -3.190 -4.954 1.00 91.81 80 ALA A N 1
ATOM 588 C CA . ALA A 1 80 ? -6.770 -2.458 -6.187 1.00 91.81 80 ALA A CA 1
ATOM 589 C C . ALA A 1 80 ? -5.845 -1.248 -6.391 1.00 91.81 80 ALA A C 1
ATOM 591 O O . ALA A 1 80 ? -5.538 -0.548 -5.392 1.00 91.81 80 ALA A O 1
#

Mean predicted aligned error: 2.8 Å

Secondary structure (DSSP, 8-state):
---SEETTEEPPSSGGG--S--SEEEE-S-HHHHHHHHHHHHHHT--EEEE----SGGG-THHHHHHHHHHHHHHHHT--

Nearest PDB structures (foldseek):
  2csu-assembly1_A  TM=9.477E-01  e=5.493E-06  Pyrococcus horikoshii OT3
  8wzu-assembly1_A  TM=9.714E-01  e=6.742E-05  Nitrosopumilus maritimus SCM1
  2csu-assembly1_B  TM=9.432E-01  e=3.920E-05  Pyrococcus horikoshii OT3
  8wzu-assembly1_B  TM=9.709E-01  e=1.994E-04  Nitrosopumilus maritimus SCM1
  7cm9-assembly2_D  TM=9.306E-01  e=1.994E-04  Psychrobacter sp.

Radius of gyration: 13.26 Å; Cα contacts (8 Å, |Δi|>4): 110; chains: 1; bounding box: 27×30×33 Å